Protein 2CWP (pdb70)

Solvent-accessible surface area: 7171 Å² total; per-residue (Å²): 213,138,170,166,90,85,106,80,105,88,114,90,66,30,49,2,0,40,0,110,97,7,81,101,17,144,212,29,171,110,34,0,53,0,47,0,34,2,49,127,68,106,43,34,0,12,13,36,13,16,80,75,19,42,22,128,78,0,70,47,88,28,0,27,0,10,10,69,65,160,73,111,148,88,77,66,26,92,6,65,12,88,11,45,43,40,110,51,173,114,29,99,14,98,40,67,81,16,85,114,145,42,95,43,24,35,79,37,169

Organism: Pyrococcus horikoshii (strain ATCC 700860 / DSM 12428 / JCM 9974 / NBRC 100139 / OT-3) (NCBI:txid70601)

B-factor: mean 36.37, std 13.99, range [13.87, 91.15]

CATH classification: 2.40.50.140

Radius of gyration: 14.08 Å; Cα contacts (8 Å, |Δi|>4): 235; chains: 1; bounding box: 37×32×29 Å

Structure (mmCIF, N/CA/C/O backbone):
data_2CWP
#
_entry.id   2CWP
#
_cell.length_a   49.841
_cell.length_b   50.354
_cell.length_c   44.078
_cell.angle_alpha   90.00
_cell.angle_beta   90.00
_cell.angle_gamma   90.00
#
_symmetry.space_group_name_H-M   'P 21 21 2'
#
loop_
_entity.id
_entity.type
_entity.pdbx_description
1 polymer 'MetRS related protein'
2 water water
#
loop_
_atom_site.group_PDB
_atom_site.id
_atom_site.type_symbol
_atom_site.label_atom_id
_atom_site.label_alt_id
_atom_site.label_comp_id
_atom_site.label_asym_id
_atom_site.label_entity_id
_atom_site.label_seq_id
_atom_site.pdbx_PDB_ins_code
_atom_site.Cartn_x
_atom_site.Cartn_y
_atom_site.Cartn_z
_atom_site.occupancy
_atom_site.B_iso_or_equiv
_atom_site.auth_seq_id
_atom_site.auth_comp_id
_atom_site.auth_asym_id
_atom_site.auth_atom_id
_atom_site.pdbx_PDB_model_num
ATOM 1 N N . MET A 1 4 ? 38.589 8.813 26.268 1.00 64.78 4 MET A N 1
ATOM 2 C CA . MET A 1 4 ? 37.243 9.300 26.687 1.00 71.18 4 MET A CA 1
ATOM 3 C C . MET A 1 4 ? 36.205 8.169 26.696 1.00 72.11 4 MET A C 1
ATOM 4 O O . MET A 1 4 ? 35.601 7.850 25.670 1.00 74.87 4 MET A O 1
ATOM 9 N N . GLU A 1 5 ? 36.012 7.568 27.869 1.00 68.45 5 GLU A N 1
ATOM 10 C CA . GLU A 1 5 ? 35.060 6.471 28.063 1.00 64.07 5 GLU A CA 1
ATOM 11 C C . GLU A 1 5 ? 35.119 5.350 27.030 1.00 59.31 5 GLU A C 1
ATOM 12 O O . GLU A 1 5 ? 34.731 5.531 25.876 1.00 59.62 5 GLU A O 1
ATOM 18 N N . LEU A 1 6 ? 35.597 4.188 27.461 1.00 49.99 6 LEU A N 1
ATOM 19 C CA . LEU A 1 6 ? 35.668 3.017 26.599 1.00 47.72 6 LEU A CA 1
ATOM 20 C C . LEU A 1 6 ? 34.774 1.943 27.195 1.00 45.97 6 LEU A C 1
ATOM 21 O O . LEU A 1 6 ? 34.819 1.686 28.395 1.00 47.47 6 LEU A O 1
ATOM 26 N N . TYR A 1 7 ? 33.947 1.323 26.364 1.00 47.67 7 TYR A N 1
ATOM 27 C CA . TYR A 1 7 ? 33.037 0.300 26.859 1.00 44.79 7 TYR A CA 1
ATOM 28 C C . TYR A 1 7 ? 33.402 -1.108 26.433 1.00 45.35 7 TYR A C 1
ATOM 29 O O . TYR A 1 7 ? 34.278 -1.318 25.600 1.00 44.35 7 TYR A O 1
ATOM 38 N N . ASP A 1 8 ? 32.719 -2.077 27.024 1.00 44.25 8 ASP A N 1
ATOM 39 C CA . ASP A 1 8 ? 32.971 -3.466 26.724 1.00 48.49 8 ASP A CA 1
ATOM 40 C C . ASP A 1 8 ? 31.997 -3.966 25.658 1.00 48.52 8 ASP A C 1
ATOM 41 O O . ASP A 1 8 ? 30.832 -3.574 25.633 1.00 41.66 8 ASP A O 1
ATOM 46 N N . VAL A 1 9 ? 32.497 -4.836 24.785 1.00 49.70 9 VAL A N 1
ATOM 47 C CA . VAL A 1 9 ? 31.718 -5.406 23.690 1.00 51.52 9 VAL A CA 1
ATOM 48 C C . VAL A 1 9 ? 30.397 -6.022 24.130 1.00 51.66 9 VAL A C 1
ATOM 49 O O . VAL A 1 9 ? 29.373 -5.830 23.481 1.00 51.28 9 VAL A O 1
ATOM 53 N N . ASP A 1 10 ? 30.417 -6.774 25.226 1.00 54.79 10 ASP A N 1
ATOM 54 C CA . ASP A 1 10 ? 29.196 -7.417 25.710 1.00 51.77 10 ASP A CA 1
ATOM 55 C C . ASP A 1 10 ? 28.141 -6.365 26.018 1.00 49.23 10 ASP A C 1
ATOM 56 O O . ASP A 1 10 ? 26.939 -6.610 25.880 1.00 47.69 10 ASP A O 1
ATOM 61 N N . GLU A 1 11 ? 28.595 -5.186 26.428 1.00 44.68 11 GLU A N 1
ATOM 62 C CA . GLU A 1 11 ? 27.672 -4.108 26.729 1.00 46.28 11 GLU A CA 1
ATOM 63 C C . GLU A 1 11 ? 27.012 -3.668 25.414 1.00 44.29 11 GLU A C 1
ATOM 64 O O . GLU A 1 11 ? 25.814 -3.407 25.372 1.00 46.96 11 GLU A O 1
ATOM 70 N N . PHE A 1 12 ? 27.797 -3.590 24.342 1.00 40.58 12 PHE A N 1
ATOM 71 C CA . PHE A 1 12 ? 27.270 -3.194 23.027 1.00 35.51 12 PHE A CA 1
ATOM 72 C C . PHE A 1 12 ? 26.274 -4.255 22.568 1.00 36.22 12 PHE A C 1
ATOM 73 O O . PHE A 1 12 ? 25.150 -3.935 22.157 1.00 28.68 12 PHE A O 1
ATOM 81 N N . TRP A 1 13 ? 26.703 -5.515 22.672 1.00 29.28 13 TRP A N 1
ATOM 82 C CA . TRP A 1 13 ? 25.921 -6.678 22.267 1.00 36.93 13 TRP A CA 1
ATOM 83 C C . TRP A 1 13 ? 24.517 -6.762 22.862 1.00 37.21 13 TRP A C 1
ATOM 84 O O . TRP A 1 13 ? 23.678 -7.498 22.349 1.00 37.09 13 TRP A O 1
ATOM 95 N N . LYS A 1 14 ? 24.250 -6.045 23.949 1.00 36.75 14 LYS A N 1
ATOM 96 C CA . LYS A 1 14 ? 22.914 -6.127 24.526 1.00 38.26 14 LYS A CA 1
ATOM 97 C C . LYS A 1 14 ? 21.899 -5.392 23.651 1.00 36.84 14 LYS A C 1
ATOM 98 O O . LYS A 1 14 ? 20.716 -5.708 23.676 1.00 37.11 14 LYS A O 1
ATOM 104 N N . PHE A 1 15 ? 22.356 -4.403 22.888 1.00 32.65 15 PHE A N 1
ATOM 105 C CA . PHE A 1 15 ? 21.449 -3.688 22.005 1.00 30.18 15 PHE A CA 1
ATOM 106 C C . PHE A 1 15 ? 21.248 -4.548 20.764 1.00 35.72 15 PHE A C 1
ATOM 107 O O . PHE A 1 15 ? 22.179 -5.227 20.301 1.00 27.80 15 PHE A O 1
ATOM 115 N N . GLN A 1 16 ? 20.031 -4.546 20.238 1.00 27.70 16 GLN A N 1
ATOM 116 C CA . GLN A 1 16 ? 19.752 -5.366 19.075 1.0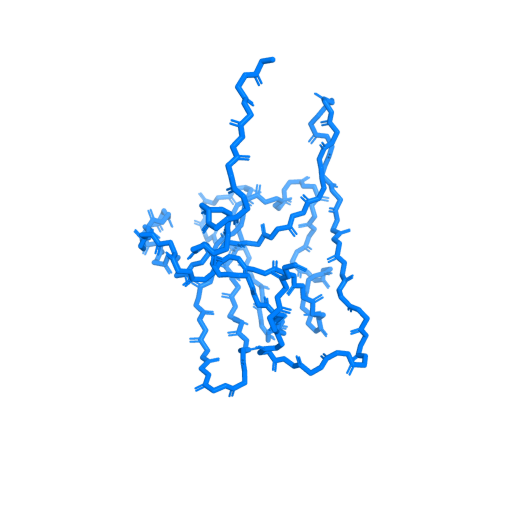0 32.36 16 GLN A CA 1
ATOM 117 C C . GLN A 1 16 ? 19.391 -4.584 17.844 1.00 29.28 16 GLN A C 1
ATOM 118 O O . GLN A 1 16 ? 18.386 -3.874 17.817 1.00 25.49 16 GLN A O 1
ATOM 124 N N . MET A 1 17 ? 20.225 -4.724 16.825 1.00 28.49 17 MET A N 1
ATOM 125 C CA . MET A 1 17 ? 19.987 -4.061 15.553 1.00 25.69 17 MET A CA 1
ATOM 126 C C . MET A 1 17 ? 19.701 -5.178 14.559 1.00 24.19 17 MET A C 1
ATOM 127 O O . MET A 1 17 ? 20.365 -6.207 14.566 1.00 22.05 17 MET A O 1
ATOM 132 N N . LYS A 1 18 ? 18.689 -4.988 13.726 1.00 22.73 18 LYS A N 1
ATOM 133 C CA . LYS A 1 18 ? 18.350 -5.992 12.745 1.00 21.26 18 LYS A CA 1
ATOM 134 C C . LYS A 1 18 ? 18.043 -5.314 11.426 1.00 20.88 18 LYS A C 1
ATOM 135 O O . LYS A 1 18 ? 17.718 -4.129 11.379 1.00 21.42 18 LYS A O 1
ATOM 141 N N . VAL A 1 19 ? 18.151 -6.080 10.353 1.00 16.75 19 VAL A N 1
ATOM 142 C CA . VAL A 1 19 ? 17.865 -5.571 9.037 1.00 18.39 19 VAL A CA 1
ATOM 143 C C . VAL A 1 19 ? 16.356 -5.555 8.896 1.00 23.28 19 VAL A C 1
ATOM 144 O O . VAL A 1 19 ? 15.695 -6.550 9.220 1.00 22.64 19 VAL A O 1
ATOM 148 N N . GLY A 1 20 ? 15.813 -4.432 8.429 1.00 20.88 20 GLY A N 1
ATOM 149 C CA . GLY A 1 20 ? 14.371 -4.329 8.261 1.00 19.93 20 GLY A CA 1
ATOM 150 C C . GLY A 1 20 ? 13.997 -3.760 6.912 1.00 22.73 20 GLY A C 1
ATOM 151 O O . GLY A 1 20 ? 14.698 -2.884 6.404 1.00 27.26 20 GLY A O 1
ATOM 152 N N . LEU A 1 21 ? 12.904 -4.254 6.323 1.00 25.07 21 LEU A N 1
ATOM 153 C CA . LEU A 1 21 ? 12.440 -3.768 5.019 1.00 24.82 21 LEU A CA 1
ATOM 154 C C . LEU A 1 21 ? 11.330 -2.750 5.207 1.00 21.80 21 LEU A C 1
ATOM 155 O O . LEU A 1 21 ? 10.324 -3.036 5.846 1.00 23.78 21 LEU A O 1
ATOM 160 N N . VAL A 1 22 ? 11.512 -1.558 4.658 1.00 24.37 22 VAL A N 1
ATOM 161 C CA . VAL A 1 22 ? 10.501 -0.513 4.784 1.00 23.18 22 VAL A CA 1
ATOM 162 C C . VAL A 1 22 ? 9.338 -0.788 3.827 1.00 24.48 22 VAL A C 1
ATOM 163 O O . VAL A 1 22 ? 9.451 -0.570 2.624 1.00 31.36 22 VAL A O 1
ATOM 167 N N . LYS A 1 23 ? 8.235 -1.288 4.370 1.00 26.28 23 LYS A N 1
ATOM 168 C CA . LYS A 1 23 ? 7.055 -1.602 3.571 1.00 32.35 23 LYS A CA 1
ATOM 169 C C . LYS A 1 23 ? 6.360 -0.316 3.138 1.00 31.10 23 LYS A C 1
ATOM 170 O O . LYS A 1 23 ? 5.962 -0.171 1.986 1.00 30.78 23 LYS A O 1
ATOM 176 N N . LYS A 1 24 ? 6.229 0.615 4.072 1.00 34.65 24 LYS A N 1
ATOM 177 C CA . LYS A 1 24 ? 5.596 1.889 3.788 1.00 37.95 24 LYS A CA 1
ATOM 178 C C . LYS A 1 24 ? 6.227 2.994 4.623 1.00 39.55 24 LYS A C 1
ATOM 179 O O . LYS A 1 24 ? 6.710 2.758 5.738 1.00 39.71 24 LYS A O 1
ATOM 185 N N . ALA A 1 25 ? 6.206 4.201 4.076 1.00 35.98 25 ALA A N 1
ATOM 186 C CA . ALA A 1 25 ? 6.771 5.366 4.736 1.00 36.21 25 ALA A CA 1
ATOM 187 C C . ALA A 1 25 ? 5.970 6.605 4.351 1.00 32.98 25 ALA A C 1
ATOM 188 O O . ALA A 1 25 ? 5.795 6.895 3.164 1.00 31.81 25 ALA A O 1
ATOM 190 N N . GLU A 1 26 ? 5.472 7.327 5.346 1.00 27.74 26 GLU A N 1
ATOM 191 C CA . GLU A 1 26 ? 4.705 8.539 5.073 1.00 31.86 26 GLU A CA 1
ATOM 192 C C . GLU A 1 26 ? 4.908 9.577 6.157 1.00 31.16 26 GLU A C 1
ATOM 193 O O . GLU A 1 26 ? 5.007 9.248 7.338 1.00 31.12 26 GLU A O 1
ATOM 199 N N . LYS A 1 27 ? 4.964 10.840 5.749 1.00 33.55 27 LYS A N 1
ATOM 200 C CA . LYS A 1 27 ? 5.165 11.920 6.697 1.00 37.43 27 LYS A CA 1
ATOM 201 C C . LYS A 1 27 ? 4.054 11.874 7.733 1.00 35.90 27 LYS A C 1
ATOM 202 O O . LYS A 1 27 ? 2.932 11.483 7.422 1.00 34.85 27 LYS A O 1
ATOM 208 N N . ILE A 1 28 ? 4.377 12.244 8.967 1.00 38.36 28 ILE A N 1
ATOM 209 C CA . ILE A 1 28 ? 3.383 12.276 10.037 1.00 39.10 28 ILE A CA 1
ATOM 210 C C . ILE A 1 28 ? 2.717 13.649 9.946 1.00 38.90 28 ILE A C 1
ATOM 211 O O . ILE A 1 28 ? 3.394 14.668 9.811 1.00 29.76 28 ILE A O 1
ATOM 216 N N . LYS A 1 29 ? 1.387 13.658 10.007 1.00 46.63 29 LYS A N 1
ATOM 217 C CA . LYS A 1 29 ? 0.590 14.884 9.900 1.00 45.75 29 LYS A CA 1
ATOM 218 C C . LYS A 1 29 ? 0.999 15.970 10.891 1.00 42.83 29 LYS A C 1
ATOM 219 O O . LYS A 1 29 ? 1.233 15.695 12.068 1.00 42.77 29 LYS A O 1
ATOM 225 N N . ARG A 1 30 ? 1.069 17.205 10.406 1.00 48.00 30 ARG A N 1
ATOM 226 C CA . ARG A 1 30 ? 1.433 18.351 11.236 1.00 52.31 30 ARG A CA 1
ATOM 227 C C . ARG A 1 30 ? 2.868 18.338 11.738 1.00 50.06 30 ARG A C 1
ATOM 228 O O . ARG A 1 30 ? 3.156 18.832 12.827 1.00 51.95 30 ARG A O 1
ATOM 236 N N . THR A 1 31 ? 3.762 17.761 10.941 1.00 47.67 31 THR A N 1
ATOM 237 C CA . THR A 1 31 ? 5.175 17.710 11.288 1.00 45.97 31 THR A CA 1
ATOM 238 C C . THR A 1 31 ? 5.938 18.002 10.014 1.00 40.92 31 THR A C 1
ATOM 239 O O . THR A 1 31 ? 5.437 17.768 8.915 1.00 39.33 31 THR A O 1
ATOM 243 N N . LYS A 1 32 ? 7.153 18.508 10.163 1.00 43.68 32 LYS A N 1
ATOM 244 C CA . LYS A 1 32 ? 7.975 18.830 9.007 1.00 42.04 32 LYS A CA 1
ATOM 245 C C . LYS A 1 32 ? 9.111 17.838 8.829 1.00 39.85 32 LYS A C 1
ATOM 246 O O . LYS A 1 32 ? 9.611 17.648 7.723 1.00 39.92 32 LYS A O 1
ATOM 252 N N . LYS A 1 33 ? 9.501 17.188 9.919 1.00 39.62 33 LYS A N 1
ATOM 253 C CA . LYS A 1 33 ? 10.609 16.237 9.883 1.00 39.23 33 LYS A CA 1
ATOM 254 C C . LYS A 1 33 ? 10.252 14.775 10.136 1.00 36.14 33 LYS A C 1
ATOM 255 O O . LYS A 1 33 ? 11.033 13.888 9.803 1.00 35.71 33 LYS A O 1
ATOM 261 N N . LEU A 1 34 ? 9.084 14.517 10.718 1.00 32.48 34 LEU A N 1
ATOM 262 C CA . LEU A 1 34 ? 8.727 13.148 11.053 1.00 28.15 34 LEU A CA 1
ATOM 263 C C . LEU A 1 34 ? 8.174 12.280 9.946 1.00 28.86 34 LEU A C 1
ATOM 264 O O . LEU A 1 34 ? 7.361 12.717 9.144 1.00 35.25 34 LEU A O 1
ATOM 269 N N . ILE A 1 35 ? 8.635 11.034 9.917 1.00 30.74 35 ILE A N 1
ATOM 270 C CA . ILE A 1 35 ? 8.165 10.052 8.947 1.00 24.64 35 ILE A CA 1
ATOM 271 C C . ILE A 1 35 ? 7.845 8.755 9.690 1.00 28.87 35 ILE A C 1
ATOM 272 O O . ILE A 1 35 ? 8.651 8.268 10.499 1.00 23.87 35 ILE A O 1
ATOM 277 N N . LYS A 1 36 ? 6.666 8.206 9.423 1.00 30.51 36 LYS A N 1
ATOM 278 C CA . LYS A 1 36 ? 6.259 6.953 10.044 1.00 33.19 36 LYS A CA 1
ATOM 279 C C . LYS A 1 36 ? 6.608 5.831 9.085 1.00 34.57 36 LYS A C 1
ATOM 280 O O . LYS A 1 36 ? 6.305 5.910 7.893 1.00 31.18 36 LYS A O 1
ATOM 286 N N . LEU A 1 37 ? 7.263 4.798 9.602 1.00 30.51 37 LEU A N 1
ATOM 287 C CA . LEU A 1 37 ? 7.647 3.666 8.779 1.00 33.18 37 LEU A CA 1
ATOM 288 C C . LEU A 1 37 ? 6.996 2.391 9.285 1.00 31.17 37 LEU A C 1
ATOM 289 O O . LEU A 1 37 ? 6.830 2.202 10.488 1.00 37.74 37 LEU A O 1
ATOM 294 N N . ILE A 1 38 ? 6.623 1.518 8.361 1.00 30.55 38 ILE A N 1
ATOM 295 C CA . ILE A 1 38 ? 6.063 0.229 8.731 1.00 30.41 38 ILE A CA 1
ATOM 296 C C . ILE A 1 38 ? 7.168 -0.680 8.218 1.00 28.82 38 ILE A C 1
ATOM 297 O O . ILE A 1 38 ? 7.380 -0.809 7.002 1.00 29.07 38 ILE A O 1
ATOM 302 N N . VAL A 1 39 ? 7.879 -1.298 9.151 1.00 25.73 39 VAL A N 1
ATOM 303 C CA . VAL A 1 39 ? 9.024 -2.132 8.809 1.00 21.35 39 VAL A CA 1
ATOM 304 C C . VAL A 1 39 ? 8.828 -3.610 9.068 1.00 21.49 39 VAL A C 1
ATOM 305 O O . VAL A 1 39 ? 8.407 -4.015 10.156 1.00 25.96 39 VAL A O 1
ATOM 309 N N . ASP A 1 40 ? 9.150 -4.406 8.055 1.00 20.84 40 ASP A N 1
ATOM 310 C CA . ASP A 1 40 ? 9.038 -5.856 8.109 1.00 25.09 40 ASP A CA 1
ATOM 311 C C . ASP A 1 40 ? 10.390 -6.461 8.489 1.00 25.08 40 ASP A C 1
ATOM 312 O O . ASP A 1 40 ? 11.341 -6.347 7.721 1.00 27.17 40 ASP A O 1
ATOM 317 N N . PHE A 1 41 ? 10.478 -7.080 9.665 1.00 24.11 41 PHE A N 1
ATOM 318 C CA . PHE A 1 41 ? 11.715 -7.739 10.122 1.00 28.85 41 PHE A CA 1
ATOM 319 C C . PHE A 1 41 ? 11.645 -9.260 9.960 1.00 32.16 41 PHE A C 1
ATOM 320 O O . PHE A 1 41 ? 12.385 -9.999 10.619 1.00 32.48 41 PHE A O 1
ATOM 328 N N . GLY A 1 42 ? 10.742 -9.720 9.099 1.00 33.78 42 GLY A N 1
ATOM 329 C CA . GLY A 1 42 ? 10.597 -11.147 8.869 1.00 38.43 42 GLY A CA 1
ATOM 330 C C . GLY A 1 42 ? 9.534 -11.799 9.731 1.00 41.22 42 GLY A C 1
ATOM 331 O O . GLY A 1 42 ? 8.439 -12.096 9.259 1.00 40.47 42 GLY A O 1
ATOM 332 N N . ASN A 1 43 ? 9.861 -12.011 11.004 1.00 47.13 43 ASN A N 1
ATOM 333 C CA . ASN A 1 43 ? 8.956 -12.646 11.968 1.00 51.83 43 ASN A CA 1
ATOM 334 C C . ASN A 1 43 ? 7.951 -11.654 12.541 1.00 52.48 43 ASN A C 1
ATOM 335 O O . ASN A 1 43 ? 6.942 -1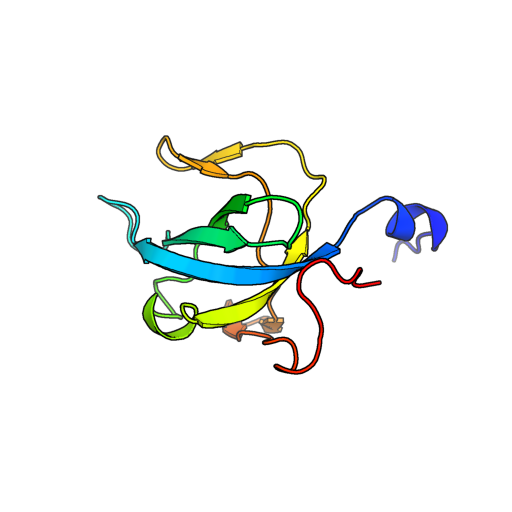2.041 13.138 1.00 53.97 43 ASN A O 1
ATOM 340 N N . GLU A 1 44 ? 8.240 -10.371 12.379 1.00 45.95 44 GLU A N 1
ATOM 341 C CA . GLU A 1 44 ? 7.358 -9.350 12.906 1.00 43.99 44 GLU A CA 1
ATOM 342 C C . GLU A 1 44 ? 7.433 -8.087 12.079 1.00 41.94 44 GLU A C 1
ATOM 343 O O . GLU A 1 44 ? 8.338 -7.905 11.263 1.00 35.19 44 GLU A O 1
ATOM 349 N N . GLU A 1 45 ? 6.465 -7.219 12.319 1.00 37.27 45 GLU A N 1
ATOM 350 C CA . GLU A 1 45 ? 6.371 -5.943 11.650 1.00 38.96 45 GLU A CA 1
ATOM 351 C C . GLU A 1 45 ? 6.410 -4.922 12.774 1.00 37.00 45 GLU A C 1
ATOM 352 O O . GLU A 1 45 ? 5.938 -5.192 13.879 1.00 38.21 45 GLU A O 1
ATOM 358 N N . ARG A 1 46 ? 6.988 -3.759 12.514 1.00 35.01 46 ARG A N 1
ATOM 359 C CA . ARG A 1 46 ? 7.059 -2.735 13.547 1.00 31.58 46 ARG A CA 1
ATOM 360 C C . ARG A 1 46 ? 6.864 -1.343 12.972 1.00 30.10 46 ARG A C 1
ATOM 361 O O . ARG A 1 46 ? 7.141 -1.093 11.798 1.00 33.72 46 ARG A O 1
ATOM 369 N N . THR A 1 47 ? 6.372 -0.444 13.809 1.00 27.82 47 THR A N 1
ATOM 370 C CA . THR A 1 47 ? 6.148 0.930 13.409 1.00 31.50 47 THR A CA 1
ATOM 371 C C . THR A 1 47 ? 7.302 1.719 13.965 1.00 31.49 47 THR A C 1
ATOM 372 O O . THR A 1 47 ? 7.549 1.711 15.174 1.00 28.46 47 THR A O 1
ATOM 376 N N . ILE A 1 48 ? 8.019 2.395 13.076 1.00 32.44 48 ILE A N 1
ATOM 377 C CA . ILE A 1 48 ? 9.173 3.169 13.485 1.00 30.86 48 ILE A CA 1
ATOM 378 C C . ILE A 1 48 ? 9.153 4.583 12.938 1.00 33.71 48 ILE A C 1
ATOM 379 O O . ILE A 1 48 ? 8.982 4.799 11.738 1.00 34.73 48 ILE A O 1
ATOM 384 N N . VAL A 1 49 ? 9.340 5.544 13.835 1.00 31.20 49 VAL A N 1
ATOM 385 C CA . VAL A 1 49 ? 9.366 6.945 13.461 1.00 30.51 49 VAL A CA 1
ATOM 386 C C . VAL A 1 49 ? 10.811 7.454 13.334 1.00 28.48 49 VAL A C 1
ATOM 387 O O . VAL A 1 49 ? 11.671 7.126 14.153 1.00 26.99 49 VAL A O 1
ATOM 391 N N . THR A 1 50 ? 11.067 8.237 12.290 1.00 28.86 50 THR A N 1
ATOM 392 C CA . THR A 1 50 ? 12.380 8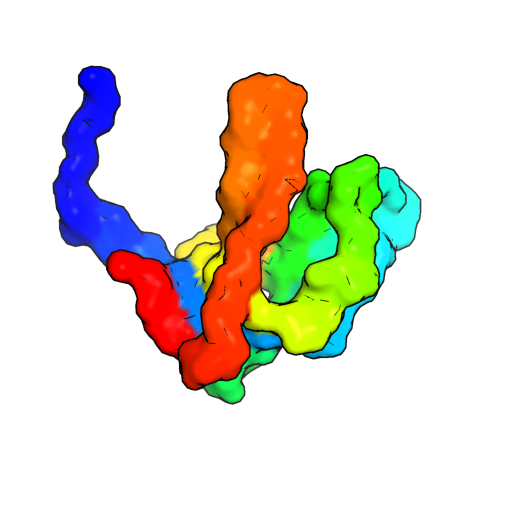.842 12.053 1.00 27.81 50 THR A CA 1
ATOM 393 C C . THR A 1 50 ? 12.104 10.308 11.701 1.00 27.29 50 THR A C 1
ATOM 394 O O . THR A 1 50 ? 11.107 10.608 11.051 1.00 32.91 50 THR A O 1
ATOM 398 N N . GLY A 1 51 ? 12.968 11.225 12.128 1.00 25.83 51 GLY A N 1
ATOM 399 C CA . GLY A 1 51 ? 12.727 12.632 11.846 1.00 25.63 51 GLY A CA 1
ATOM 400 C C . GLY A 1 51 ? 13.701 13.254 10.863 1.00 27.95 51 GLY A C 1
ATOM 401 O O . GLY A 1 51 ? 14.352 14.244 11.172 1.00 33.43 51 GLY A O 1
ATOM 402 N N . ILE A 1 52 ? 13.772 12.701 9.660 1.00 28.06 52 ILE A N 1
ATOM 403 C CA . ILE A 1 52 ? 14.704 13.192 8.655 1.00 24.60 52 ILE A CA 1
ATOM 404 C C . ILE A 1 52 ? 14.025 13.802 7.435 1.00 29.96 52 ILE A C 1
ATOM 405 O O . ILE A 1 52 ? 14.713 14.213 6.499 1.00 28.99 52 ILE A O 1
ATOM 410 N N . ALA A 1 53 ? 12.690 13.885 7.462 1.00 28.99 53 ALA A N 1
ATOM 411 C CA . ALA A 1 53 ? 11.895 14.397 6.335 1.00 30.17 53 ALA A CA 1
ATOM 412 C C . ALA A 1 53 ? 12.301 15.745 5.742 1.00 28.83 53 ALA A C 1
ATOM 413 O O . ALA A 1 53 ? 11.921 16.068 4.630 1.00 33.15 53 ALA A O 1
ATOM 415 N N . ASP A 1 54 ? 13.055 16.541 6.477 1.00 30.82 54 ASP A N 1
ATOM 416 C CA . ASP A 1 54 ? 13.478 17.832 5.959 1.00 34.56 54 ASP A CA 1
ATOM 417 C C . ASP A 1 54 ? 14.678 17.638 5.031 1.00 35.74 54 ASP A C 1
ATOM 418 O O . ASP A 1 54 ? 15.016 18.526 4.244 1.00 30.41 54 ASP A O 1
ATOM 423 N N . GLN A 1 55 ? 15.317 16.471 5.135 1.00 29.21 55 GLN A N 1
ATOM 424 C CA . GLN A 1 55 ? 16.480 16.150 4.318 1.00 26.26 55 GLN A CA 1
ATOM 425 C C . GLN A 1 55 ? 16.271 14.938 3.425 1.00 27.21 55 GLN A C 1
ATOM 426 O O . GLN A 1 55 ? 16.805 14.883 2.330 1.00 27.43 55 GLN A O 1
ATOM 432 N N . ILE A 1 56 ? 15.501 13.966 3.907 1.00 28.63 56 ILE A N 1
ATOM 433 C CA . ILE A 1 56 ? 15.261 12.728 3.168 1.00 30.93 56 ILE A CA 1
ATOM 434 C C . ILE A 1 56 ? 13.775 12.459 2.962 1.00 30.57 56 ILE A C 1
ATOM 435 O O . ILE A 1 56 ? 13.065 12.132 3.908 1.00 37.63 56 ILE A O 1
ATOM 440 N N . PRO A 1 57 ? 13.286 12.565 1.718 1.00 30.12 57 PRO A N 1
ATOM 441 C CA . PRO A 1 57 ? 11.862 12.314 1.484 1.00 26.97 57 PRO A CA 1
ATOM 442 C C . PRO A 1 57 ? 11.481 10.847 1.698 1.00 26.89 57 PRO A C 1
ATOM 443 O O . PRO A 1 57 ? 12.299 9.948 1.517 1.00 31.58 57 PRO A O 1
ATOM 447 N N . PRO A 1 58 ? 10.220 10.596 2.077 1.00 26.64 58 PRO A N 1
ATOM 448 C CA . PRO A 1 58 ? 9.651 9.268 2.339 1.00 27.59 58 PRO A CA 1
ATOM 449 C C . PRO A 1 58 ? 9.867 8.241 1.228 1.00 28.71 58 PRO A C 1
ATOM 450 O O . PRO A 1 58 ? 10.154 7.073 1.509 1.00 28.04 58 PRO A O 1
ATOM 454 N N . GLU A 1 59 ? 9.734 8.672 -0.023 1.00 24.02 59 GLU A N 1
ATOM 455 C CA . GLU A 1 59 ? 9.905 7.764 -1.144 1.00 30.43 59 GLU A CA 1
ATOM 456 C C . GLU A 1 59 ? 11.334 7.236 -1.297 1.00 31.35 59 GLU A C 1
ATOM 457 O O . GLU A 1 59 ? 11.576 6.281 -2.038 1.00 30.15 59 GLU A O 1
ATOM 463 N N . GLU A 1 60 ? 12.289 7.842 -0.600 1.00 28.32 60 GLU A N 1
ATOM 464 C CA . GLU A 1 60 ? 13.653 7.349 -0.684 1.00 25.32 60 GLU A CA 1
ATOM 465 C C . GLU A 1 60 ? 13.891 6.188 0.299 1.00 29.16 60 GLU A C 1
ATOM 466 O O . GLU A 1 60 ? 14.941 5.542 0.268 1.00 33.09 60 GLU A O 1
ATOM 472 N N . LEU A 1 61 ? 12.903 5.899 1.148 1.00 26.98 61 LEU A N 1
ATOM 473 C CA . LEU A 1 61 ? 13.029 4.810 2.128 1.00 27.76 61 LEU A CA 1
ATOM 474 C C . LEU A 1 61 ? 12.181 3.599 1.756 1.00 26.59 61 LEU A C 1
ATOM 475 O O . LEU A 1 61 ? 12.588 2.463 1.953 1.00 30.88 61 LEU A O 1
ATOM 480 N N . GLU A 1 62 ? 10.996 3.853 1.218 1.00 30.98 62 GLU A N 1
ATOM 481 C CA . GLU A 1 62 ? 10.092 2.786 0.816 1.00 30.50 62 GLU A CA 1
ATOM 482 C C . GLU A 1 62 ? 10.724 1.804 -0.136 1.00 26.06 62 GLU A C 1
ATOM 483 O O . GLU A 1 62 ? 11.328 2.194 -1.123 1.00 28.88 62 GLU A O 1
ATOM 489 N N . GLY A 1 63 ? 10.558 0.522 0.168 1.00 25.96 63 GLY A N 1
ATOM 490 C CA . GLY A 1 63 ? 11.100 -0.519 -0.672 1.00 23.98 63 GLY A CA 1
ATOM 491 C C . GLY A 1 63 ? 12.518 -0.932 -0.329 1.00 27.02 63 GLY A C 1
ATOM 492 O O . GLY A 1 63 ? 12.998 -1.943 -0.838 1.00 27.77 63 GLY A O 1
ATOM 493 N N . LYS A 1 64 ? 13.197 -0.172 0.527 1.00 26.15 64 LYS A N 1
ATOM 494 C CA . LYS A 1 64 ? 14.581 -0.519 0.873 1.00 24.21 64 LYS A CA 1
ATOM 495 C C . LYS A 1 64 ? 14.750 -1.158 2.252 1.00 23.76 64 LYS A C 1
ATOM 496 O O . LYS A 1 64 ? 13.862 -1.084 3.101 1.00 24.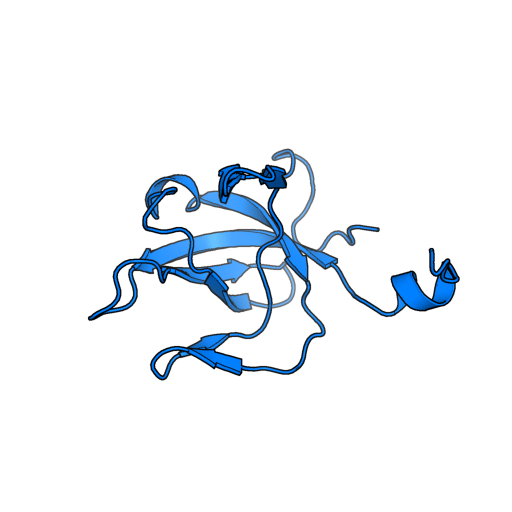43 64 LYS A O 1
ATOM 502 N N . LYS A 1 65 ? 15.914 -1.775 2.457 1.00 23.59 65 LYS A N 1
ATOM 503 C CA . LYS A 1 65 ? 16.269 -2.392 3.728 1.00 22.62 65 LYS A CA 1
ATOM 504 C C . LYS A 1 65 ? 17.264 -1.474 4.437 1.00 22.05 65 LYS A C 1
ATOM 505 O O . LYS A 1 65 ? 18.129 -0.875 3.785 1.00 18.81 65 LYS A O 1
ATOM 511 N N . PHE A 1 66 ? 17.144 -1.382 5.761 1.00 17.79 66 PHE A N 1
ATOM 512 C CA . PHE A 1 66 ? 18.034 -0.558 6.574 1.00 19.65 66 PHE A CA 1
ATOM 513 C C . PHE A 1 66 ? 18.277 -1.225 7.927 1.00 24.87 66 PHE A C 1
ATOM 514 O O . PHE A 1 66 ? 17.628 -2.219 8.273 1.00 16.32 66 PHE A O 1
ATOM 522 N N . ILE A 1 67 ? 19.206 -0.648 8.683 1.00 17.20 67 ILE A N 1
ATOM 523 C CA . ILE A 1 67 ? 19.533 -1.132 10.008 1.00 18.15 67 ILE A CA 1
ATOM 524 C C . ILE A 1 67 ? 18.613 -0.420 10.988 1.00 16.98 67 ILE A C 1
ATOM 525 O O . ILE A 1 67 ? 18.424 0.790 10.894 1.00 21.92 67 ILE A O 1
ATOM 530 N N . PHE A 1 68 ? 18.049 -1.161 11.926 1.00 19.61 68 PHE A N 1
ATOM 531 C CA . PHE A 1 68 ? 17.155 -0.579 12.926 1.00 18.90 68 PHE A CA 1
ATOM 532 C C . PHE A 1 68 ? 17.493 -1.148 14.304 1.00 22.91 68 PHE A C 1
ATOM 533 O O . PHE A 1 68 ? 17.758 -2.353 14.425 1.00 24.63 68 PHE A O 1
ATOM 541 N N . VAL A 1 69 ? 17.501 -0.294 15.330 1.00 22.76 69 VAL A N 1
ATOM 542 C CA . VAL A 1 69 ? 17.719 -0.755 16.705 1.00 23.97 69 VAL A CA 1
ATOM 543 C C . VAL A 1 69 ? 16.294 -1.125 17.131 1.00 25.49 69 VAL A C 1
ATOM 544 O O . VAL A 1 69 ? 15.425 -0.254 17.126 1.00 24.04 69 VAL A O 1
ATOM 548 N N . VAL A 1 70 ? 16.063 -2.382 17.516 1.00 27.17 70 VAL A N 1
ATOM 549 C CA . VAL A 1 70 ? 14.721 -2.852 17.869 1.00 29.54 70 VAL A CA 1
ATOM 550 C C . VAL A 1 70 ? 14.379 -3.227 19.323 1.00 36.81 70 VAL A C 1
ATOM 551 O O . VAL A 1 70 ? 13.236 -3.617 19.604 1.00 33.17 70 VAL A O 1
ATOM 555 N N . ASN A 1 71 ? 15.334 -3.129 20.243 1.00 34.32 71 ASN A N 1
ATOM 556 C CA . ASN A 1 71 ? 15.035 -3.472 21.632 1.00 35.93 71 ASN A CA 1
ATOM 557 C C . ASN A 1 71 ? 15.138 -2.258 22.540 1.00 35.32 71 ASN A C 1
ATOM 558 O O . ASN A 1 71 ? 15.634 -2.352 23.659 1.00 38.30 71 ASN A O 1
ATOM 563 N N . LEU A 1 72 ? 14.661 -1.119 22.047 1.00 33.55 72 LEU A N 1
ATOM 564 C CA .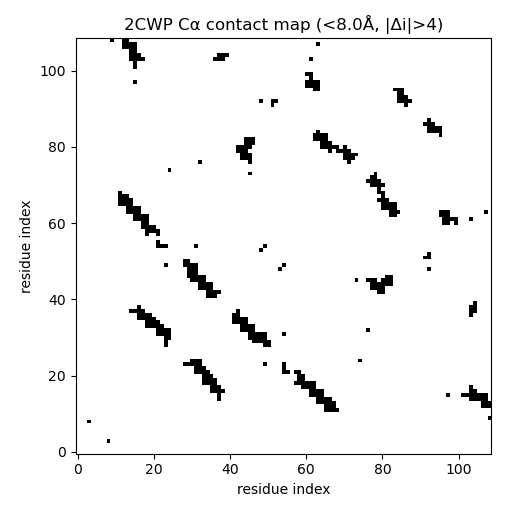 LEU A 1 72 ? 14.672 0.119 22.814 1.00 37.65 72 LEU A CA 1
ATOM 565 C C . LEU A 1 72 ? 13.309 0.333 23.472 1.00 43.03 72 LEU A C 1
ATOM 566 O O . LEU A 1 72 ? 12.320 -0.303 23.102 1.00 38.31 72 LEU A O 1
ATOM 571 N N . LYS A 1 73 ? 13.271 1.238 24.446 1.00 47.27 73 LYS A N 1
ATOM 572 C CA . LYS A 1 73 ? 12.045 1.569 25.164 1.00 53.09 73 LYS A CA 1
ATOM 573 C C . LYS A 1 73 ? 11.099 2.252 24.168 1.00 55.42 73 LYS A C 1
ATOM 574 O O . LYS A 1 73 ? 11.469 3.254 23.543 1.00 48.24 73 LYS A O 1
ATOM 580 N N . PRO A 1 74 ? 9.870 1.716 24.002 1.00 56.93 74 PRO A N 1
ATOM 581 C CA . PRO A 1 74 ? 8.888 2.293 23.071 1.00 57.37 74 PRO A CA 1
ATOM 582 C C . PRO A 1 74 ? 8.715 3.786 23.323 1.00 57.66 74 PRO A C 1
ATOM 583 O O . PRO A 1 74 ? 8.890 4.251 24.449 1.00 54.11 74 PRO A O 1
ATOM 587 N N . LYS A 1 75 ? 8.378 4.535 22.280 1.00 56.75 75 LYS A N 1
ATOM 588 C CA . LYS A 1 75 ? 8.198 5.973 22.419 1.00 60.72 75 LYS A CA 1
ATOM 589 C C . LYS A 1 75 ? 7.199 6.536 21.418 1.00 62.61 75 LYS A C 1
ATOM 590 O O . LYS A 1 75 ? 7.185 6.150 20.252 1.00 66.52 75 LYS A O 1
ATOM 596 N N . LYS A 1 76 ? 6.360 7.450 21.891 1.00 64.75 76 LYS A N 1
ATOM 597 C CA . LYS A 1 76 ? 5.340 8.076 21.059 1.00 64.14 76 LYS A CA 1
ATOM 598 C C . LYS A 1 76 ? 5.758 9.468 20.594 1.00 61.55 76 LYS A C 1
ATOM 599 O O . LYS A 1 76 ? 6.096 10.329 21.403 1.00 60.36 76 LYS A O 1
ATOM 605 N N . PHE A 1 77 ? 5.743 9.681 19.285 1.00 58.03 77 PHE A N 1
ATOM 606 C CA . PHE A 1 77 ? 6.105 10.975 18.726 1.00 55.22 77 PHE A CA 1
ATOM 607 C C . PHE A 1 77 ? 4.873 11.506 18.031 1.00 55.23 77 PHE A C 1
ATOM 608 O O . PHE A 1 77 ? 4.362 10.882 17.099 1.00 50.37 77 PHE A O 1
ATOM 616 N N . SER A 1 78 ? 4.387 12.656 18.490 1.00 56.05 78 SER A N 1
ATOM 617 C CA . SER A 1 78 ? 3.194 13.249 17.904 1.00 56.23 78 SER A CA 1
ATOM 618 C C . SER A 1 78 ? 2.090 12.193 17.901 1.00 56.87 78 SER A C 1
ATOM 619 O O . SER A 1 78 ? 1.406 11.983 16.897 1.00 58.22 78 SER A O 1
ATOM 622 N N . GLY A 1 79 ? 1.950 11.513 19.036 1.00 58.63 79 GLY A N 1
ATOM 623 C CA . GLY A 1 79 ? 0.931 10.493 19.183 1.00 57.78 79 GLY A CA 1
ATOM 624 C C . GLY A 1 79 ? 1.194 9.194 18.447 1.00 58.94 79 GLY A C 1
ATOM 625 O O . GLY A 1 79 ? 0.307 8.341 18.378 1.00 61.21 79 GLY A O 1
ATOM 626 N N . VAL A 1 80 ? 2.394 9.034 17.892 1.00 55.75 80 VAL A N 1
ATOM 627 C CA . VAL A 1 80 ? 2.725 7.808 17.168 1.00 51.58 80 VAL A CA 1
ATOM 628 C C . VAL A 1 80 ? 3.703 6.941 17.955 1.00 49.93 80 VAL A C 1
ATOM 629 O O . VAL A 1 80 ? 4.772 7.393 18.365 1.00 46.69 80 VAL A O 1
ATOM 633 N N . GLU A 1 81 ? 3.318 5.688 18.157 1.00 50.77 81 GLU A N 1
ATOM 634 C CA . GLU A 1 81 ? 4.133 4.737 18.898 1.00 49.55 81 GLU A CA 1
ATOM 635 C C . GLU A 1 81 ? 5.272 4.224 18.025 1.00 45.91 81 GLU A C 1
ATOM 636 O O . GLU A 1 81 ? 5.041 3.542 17.032 1.00 45.79 81 GLU A O 1
ATOM 642 N N . SER A 1 82 ? 6.502 4.571 18.394 1.00 43.35 82 SER A N 1
ATOM 643 C CA . SER A 1 82 ? 7.680 4.126 17.663 1.00 38.11 82 SER A CA 1
ATOM 644 C C . SER A 1 82 ? 8.275 2.914 18.390 1.00 38.54 82 SER A C 1
ATOM 645 O O . SER A 1 82 ? 8.650 3.004 19.555 1.00 39.17 82 SER A O 1
ATOM 648 N N . GLN A 1 83 ? 8.366 1.785 17.698 1.00 35.15 83 GLN A N 1
ATOM 649 C CA . GLN A 1 83 ? 8.897 0.559 18.298 1.00 35.61 83 GLN A CA 1
ATOM 650 C C . GLN A 1 83 ? 10.326 0.229 17.839 1.00 35.25 83 GLN A C 1
ATOM 651 O O . GLN A 1 83 ? 10.688 -0.944 17.717 1.00 36.06 83 GLN A O 1
ATOM 657 N N . GLY A 1 84 ? 11.126 1.254 17.582 1.00 32.49 84 GLY A N 1
ATOM 658 C CA . GLY A 1 84 ? 12.491 1.030 17.145 1.00 31.29 84 GLY A CA 1
ATOM 659 C C . GLY A 1 84 ? 13.115 2.310 16.645 1.00 28.00 84 GLY A C 1
ATOM 660 O O . GLY A 1 84 ? 12.576 3.393 16.849 1.00 29.00 84 GLY A O 1
ATOM 661 N N . MET A 1 85 ? 14.250 2.203 15.968 1.00 27.05 85 MET A N 1
ATOM 662 C CA . MET A 1 85 ? 14.899 3.397 15.477 1.00 23.75 85 MET A CA 1
ATOM 663 C C . MET A 1 85 ? 15.807 3.147 14.276 1.00 22.74 85 MET A C 1
ATOM 664 O O . MET A 1 85 ? 16.677 2.277 14.313 1.00 24.29 85 MET A O 1
ATOM 669 N N . LEU A 1 86 ? 15.588 3.928 13.222 1.00 20.82 86 LEU A N 1
ATOM 670 C CA . LEU A 1 86 ? 16.365 3.839 11.991 1.00 22.82 86 LEU A CA 1
ATOM 671 C C . LEU A 1 86 ? 17.792 4.356 12.191 1.00 18.83 86 LEU A C 1
ATOM 672 O O . LEU A 1 86 ? 17.989 5.483 12.637 1.00 23.18 86 LEU A O 1
ATOM 677 N N . ILE A 1 87 ? 18.775 3.534 11.859 1.00 16.92 87 ILE A N 1
ATOM 678 C CA . ILE A 1 87 ? 20.183 3.930 11.968 1.00 20.00 87 ILE A CA 1
ATOM 679 C C . ILE A 1 87 ? 20.657 4.580 10.653 1.00 22.54 87 ILE A C 1
ATOM 680 O O . ILE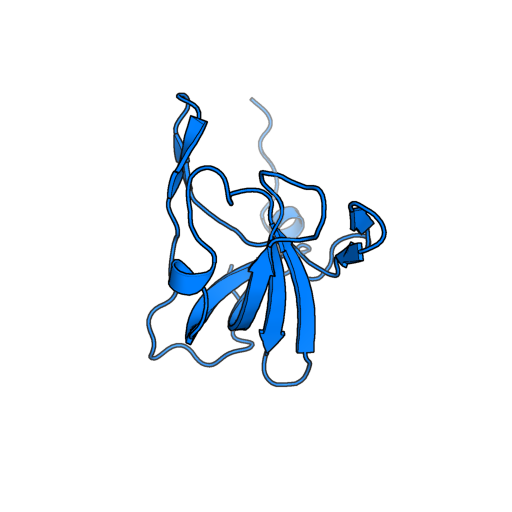 A 1 87 ? 20.401 4.061 9.567 1.00 21.29 87 ILE A O 1
ATOM 685 N N . LEU A 1 88 ? 21.342 5.711 10.764 1.00 21.90 88 LEU A N 1
ATOM 686 C CA . LEU A 1 88 ? 21.870 6.416 9.605 1.00 19.60 88 LEU A CA 1
ATOM 687 C C . LEU A 1 88 ? 23.177 7.108 9.932 1.00 22.79 88 LEU A C 1
ATOM 688 O O . LEU A 1 88 ? 23.618 7.091 11.089 1.00 19.45 88 LEU A O 1
ATOM 693 N N . ALA A 1 89 ? 23.808 7.691 8.910 1.00 14.97 89 ALA A N 1
ATOM 694 C CA . ALA A 1 89 ? 25.061 8.420 9.095 1.00 17.91 89 ALA A CA 1
ATOM 695 C C . ALA A 1 89 ? 24.713 9.896 9.175 1.00 22.15 89 ALA A C 1
ATOM 696 O O . ALA A 1 89 ? 23.748 10.341 8.562 1.00 20.89 89 ALA A O 1
ATOM 698 N N . GLU A 1 90 ? 25.493 10.655 9.936 1.00 23.83 90 GLU A N 1
ATOM 699 C CA . GLU A 1 90 ? 25.251 12.082 10.068 1.00 25.61 90 GLU A CA 1
ATOM 700 C C . GLU A 1 90 ? 26.554 12.800 10.344 1.00 26.34 90 GLU A C 1
ATOM 701 O O . GLU A 1 90 ? 27.249 12.466 11.295 1.00 27.13 90 GLU A O 1
ATOM 707 N N . THR A 1 91 ? 26.898 13.766 9.499 1.00 26.79 91 THR A N 1
ATOM 708 C CA . THR A 1 91 ? 28.122 14.525 9.704 1.00 27.41 91 THR A CA 1
ATOM 709 C C . THR A 1 91 ? 27.873 15.652 10.699 1.00 29.70 91 THR A C 1
ATOM 710 O O . THR A 1 91 ? 26.734 16.044 10.962 1.00 28.85 91 THR A O 1
ATOM 714 N N . GLU A 1 92 ? 28.966 16.152 11.253 1.00 36.49 92 GLU A N 1
ATOM 715 C CA . GLU A 1 92 ? 28.962 17.210 12.251 1.00 42.12 92 GLU A CA 1
ATOM 716 C C . GLU A 1 92 ? 28.161 18.435 11.831 1.00 38.48 92 GLU A C 1
ATOM 717 O O . GLU A 1 92 ? 27.643 19.149 12.681 1.00 41.89 92 GLU A O 1
ATOM 723 N N . ASP A 1 93 ? 28.047 18.666 10.525 1.00 39.80 93 ASP A N 1
ATOM 724 C CA . ASP A 1 93 ? 27.295 19.808 10.020 1.00 39.19 93 ASP A CA 1
ATOM 725 C C . ASP A 1 93 ? 25.791 19.535 10.000 1.00 41.17 93 ASP A C 1
ATOM 726 O O . ASP A 1 93 ? 25.022 20.354 9.496 1.00 42.36 93 ASP A O 1
ATOM 731 N N . GLY A 1 94 ? 25.372 18.389 10.536 1.00 41.55 94 GLY A N 1
ATOM 732 C CA . GLY A 1 94 ? 23.951 18.056 10.566 1.00 36.50 94 GLY A CA 1
ATOM 733 C C . GLY A 1 94 ? 23.395 17.347 9.329 1.00 36.16 94 GLY A C 1
ATOM 734 O O . GLY A 1 94 ? 22.216 16.973 9.293 1.00 29.80 94 GLY A O 1
ATOM 735 N N . LYS A 1 95 ? 24.219 17.156 8.304 1.00 29.46 95 LYS A N 1
ATOM 736 C CA . LYS A 1 95 ? 23.718 16.480 7.114 1.00 27.01 95 LYS A CA 1
ATOM 737 C C . LYS A 1 95 ? 23.533 14.981 7.383 1.00 25.23 95 LYS A C 1
ATOM 738 O O . LYS A 1 95 ? 24.433 14.305 7.886 1.00 23.71 95 LYS A O 1
ATOM 744 N N . VAL A 1 96 ? 22.353 14.472 7.055 1.00 24.98 96 VAL A N 1
ATOM 745 C CA . VAL A 1 96 ? 22.024 13.061 7.251 1.00 26.65 96 VAL A CA 1
ATOM 746 C C . VAL A 1 96 ? 22.124 12.264 5.946 1.00 28.39 96 VAL A C 1
ATOM 747 O O . VAL A 1 96 ? 21.798 12.776 4.882 1.00 30.38 96 VAL A O 1
ATOM 751 N N . TYR A 1 97 ? 22.570 11.011 6.038 1.00 30.99 97 TYR A N 1
ATOM 752 C CA . TYR A 1 97 ? 22.698 10.130 4.868 1.00 26.78 97 TYR A CA 1
ATOM 753 C C . TYR A 1 97 ? 22.128 8.736 5.167 1.00 28.06 97 TYR A C 1
ATOM 754 O O . TYR A 1 97 ? 22.413 8.150 6.215 1.00 25.30 97 TYR A O 1
ATOM 763 N N . LEU A 1 98 ? 21.347 8.185 4.250 1.00 19.16 98 LEU A N 1
ATOM 764 C CA . LEU A 1 98 ? 20.824 6.846 4.486 1.00 23.63 98 LEU A CA 1
ATOM 765 C C . LEU A 1 98 ? 21.956 5.840 4.331 1.00 20.89 98 LEU A C 1
ATOM 766 O O . LEU A 1 98 ? 22.927 6.081 3.611 1.00 18.29 98 LEU A O 1
ATOM 771 N N . ILE A 1 99 ? 21.828 4.722 5.035 1.00 19.50 99 ILE A N 1
ATOM 772 C CA . ILE A 1 99 ? 22.788 3.631 4.941 1.00 16.19 99 ILE A CA 1
ATOM 773 C C . ILE A 1 99 ? 21.933 2.416 4.594 1.00 21.25 99 ILE A C 1
ATOM 774 O O . ILE A 1 99 ? 21.456 1.688 5.481 1.00 15.72 99 ILE A O 1
ATOM 779 N N . PRO A 1 100 ? 21.682 2.203 3.297 1.00 18.04 100 PRO A N 1
ATOM 780 C CA . PRO A 1 100 ? 20.869 1.027 2.972 1.00 18.31 100 PRO A CA 1
ATOM 781 C C . PRO A 1 100 ? 21.678 -0.266 3.153 1.00 17.94 100 PRO A C 1
ATOM 782 O O . PRO A 1 100 ? 22.899 -0.266 3.038 1.00 17.97 100 PRO A O 1
ATOM 786 N N . VAL A 1 101 ? 20.979 -1.355 3.457 1.00 18.05 101 VAL A N 1
ATOM 787 C CA . VAL A 1 101 ? 21.592 -2.672 3.608 1.00 17.29 101 VAL A CA 1
ATOM 788 C C . VAL A 1 101 ? 21.505 -3.318 2.206 1.00 18.80 101 VAL A C 1
ATOM 789 O O . VAL A 1 101 ? 20.527 -3.098 1.493 1.00 22.70 101 VAL A O 1
ATOM 793 N N . PRO A 1 102 ? 22.524 -4.092 1.776 1.00 21.98 102 PRO A N 1
ATOM 794 C CA . PRO A 1 102 ? 22.427 -4.709 0.435 1.00 26.67 102 PRO A CA 1
ATOM 795 C C . PRO A 1 102 ? 21.115 -5.507 0.295 1.00 22.84 102 PRO A C 1
ATOM 796 O O . PRO A 1 102 ? 20.614 -6.074 1.269 1.00 25.49 102 PRO A O 1
ATOM 800 N N . GLU A 1 103 ? 20.570 -5.562 -0.913 1.00 27.11 103 GLU A N 1
ATOM 801 C CA . GLU A 1 103 ? 19.304 -6.262 -1.140 1.00 28.41 103 GLU A CA 1
ATOM 802 C C . GLU A 1 103 ? 19.353 -7.747 -0.764 1.00 24.30 103 GLU A C 1
ATOM 803 O O . GLU A 1 103 ? 18.342 -8.319 -0.345 1.00 26.70 103 GLU A O 1
ATOM 809 N N . GLU A 1 104 ? 20.533 -8.349 -0.887 1.00 21.17 104 GLU A N 1
ATOM 810 C CA . GLU A 1 104 ? 20.746 -9.758 -0.572 1.00 22.07 104 GLU A CA 1
ATOM 811 C C . GLU A 1 104 ? 20.509 -10.140 0.892 1.00 30.00 104 GLU A C 1
ATOM 812 O O . GLU A 1 104 ? 20.092 -11.263 1.181 1.00 27.25 104 GLU A O 1
ATOM 818 N N . VAL A 1 105 ? 20.788 -9.229 1.824 1.00 24.00 105 VAL A N 1
ATOM 819 C CA . VAL A 1 105 ? 20.631 -9.563 3.240 1.00 21.62 105 VAL A CA 1
ATOM 820 C C . VAL A 1 105 ? 19.188 -9.824 3.668 1.00 20.97 105 VAL A C 1
ATOM 821 O O . VAL A 1 105 ? 18.330 -8.952 3.580 1.00 20.86 105 VAL A O 1
ATOM 825 N N . PRO A 1 106 ? 18.906 -11.035 4.160 1.00 19.97 106 PRO A N 1
ATOM 826 C CA . PRO A 1 106 ? 17.537 -11.355 4.589 1.00 20.19 106 PRO A CA 1
ATOM 827 C C . PRO A 1 106 ? 17.044 -10.452 5.736 1.00 22.29 106 PRO A C 1
ATOM 828 O O . PRO A 1 106 ? 17.812 -10.135 6.654 1.00 24.52 106 PRO A O 1
ATOM 832 N N . VAL A 1 107 ? 15.775 -10.048 5.686 1.00 15.86 107 VAL A N 1
ATOM 833 C CA . VAL A 1 107 ? 15.202 -9.222 6.733 1.00 17.06 107 VAL A CA 1
ATOM 834 C C . VAL A 1 107 ? 15.319 -10.023 8.038 1.00 23.65 107 VAL A C 1
A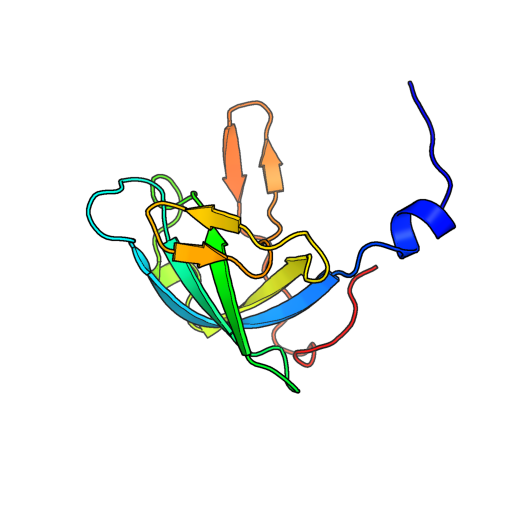TOM 835 O O . VAL A 1 107 ? 15.224 -11.252 8.028 1.00 22.23 107 VAL A O 1
ATOM 839 N N . GLY A 1 108 ? 15.552 -9.340 9.152 1.00 19.81 108 GLY A N 1
ATOM 840 C CA . GLY A 1 108 ? 15.681 -10.056 10.408 1.00 20.75 108 GLY A CA 1
ATOM 841 C C . GLY A 1 108 ? 17.131 -10.380 10.756 1.00 22.61 108 GLY A C 1
ATOM 842 O O . GLY A 1 108 ? 17.424 -10.709 11.904 1.00 23.13 108 GLY A O 1
ATOM 843 N N . ALA A 1 109 ? 18.040 -10.305 9.784 1.00 23.74 109 ALA A N 1
ATOM 844 C CA . ALA A 1 109 ? 19.455 -10.581 10.065 1.00 20.97 109 ALA A CA 1
ATOM 845 C C . ALA A 1 109 ? 19.937 -9.664 11.184 1.00 24.56 109 ALA A C 1
ATOM 846 O O . ALA A 1 109 ? 19.531 -8.499 11.259 1.00 20.26 109 ALA A O 1
ATOM 848 N N . ARG A 1 110 ? 20.803 -10.165 12.057 1.00 23.23 110 ARG A N 1
ATOM 849 C CA . ARG A 1 110 ? 21.284 -9.292 13.118 1.00 25.10 110 ARG A CA 1
ATOM 850 C C . ARG A 1 110 ? 22.444 -8.434 12.624 1.00 21.36 110 ARG A C 1
ATOM 851 O O . ARG A 1 110 ? 23.286 -8.895 11.854 1.00 21.41 110 ARG A O 1
ATOM 859 N N . VAL A 1 111 ? 22.482 -7.183 13.068 1.00 17.83 111 VAL A N 1
ATOM 860 C CA . VAL A 1 111 ? 23.552 -6.274 12.669 1.00 20.40 111 VAL A CA 1
ATOM 861 C C . VAL A 1 111 ? 24.377 -5.991 13.918 1.00 24.10 111 VAL A C 1
ATOM 862 O O . VAL A 1 111 ? 23.868 -5.397 14.872 1.00 28.73 111 VAL A O 1
ATOM 866 N N . TRP A 1 112 ? 25.645 -6.4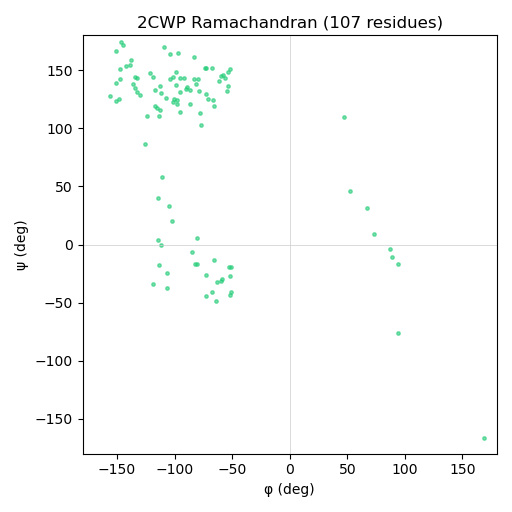07 13.903 1.00 21.86 112 TRP A N 1
ATOM 867 C CA . TRP A 1 112 ? 26.517 -6.233 15.065 1.00 24.21 112 TRP A CA 1
ATOM 868 C C . TRP A 1 112 ? 27.983 -6.533 14.745 1.00 26.93 112 TRP A C 1
ATOM 869 O O . TRP A 1 112 ? 28.295 -6.815 13.568 1.00 30.15 112 TRP A O 1
#

InterPro domains:
  IPR002547 tRNA-binding domain [PF01588] (17-109)
  IPR002547 tRNA-binding domain [PS50886] (11-112)
  IPR004495 Methionyl-tRNA synthetase, beta subunit, C-terminal [TIGR00399] (4-111)
  IPR004495 Methionyl-tRNA synthetase, beta subunit, C-terminal [cd02800] (7-112)
  IPR012340 Nucleic acid-binding, OB-fold [G3DSA:2.40.50.140] (1-112)
  IPR012340 Nucleic acid-binding, OB-fold [SSF50249] (10-111)

Secondary structure (DSSP, 8-state):
-----HHHHHTS-EEEEEEEEEEEPTT-SS-EEEEEE-SS-EEEEEE--TTTS-GGGTTT-EEEEE-SSPPEEETTEEE-SEE--EE-TTS-EE--BPPTTSPTT-EE-

Foldseek 3Di:
DDDDDPVVVVVWWKWKWAFQFWDADPPAQFKIWTWTDQPVDIFIAIDRHNNQDPRVVRHGFIFIKGAPDDWDADPNRTHRIYTDWDADPVGHTDGDTDPPPDHRNHTDD

Nearest PDB structures (foldseek):
  2cwp-assembly1_A  TM=1.009E+00  e=2.440E-19  Pyrococcus horikoshii
  7d8s-assembly1_B  TM=9.157E-01  e=8.990E-11  Homo sapiens
  7d8s-assembly2_D  TM=9.278E-01  e=1.992E-10  Homo sapiens
  7d8s-assembly2_C  TM=9.053E-01  e=2.214E-10  Homo sapiens
  2q2i-assembly1_B  TM=8.756E-01  e=1.155E-07  Agrobacterium fabrum str. C58

Sequence (109 aa):
MELYDVDEFWKFQMKVGLVKKAEKIKRTKKLIKLIVDFGNEERTIVTGIADQIPPEELEGKKFIFVVNLKPKKFSGVESQGMLILAETEDGKVYLIPVPEEVPVGARVW